Protein AF-D3KG25-F1 (afdb_monomer)

Foldseek 3Di:
DDDLLNVLLVLLVLLLVLLVVLLVLLVLLVVLLPDPDRDPVSVVSNVVSLVSLLVSLVVLVVSLVSLVVSLVVVVPPPDDPPDPSNVLSVLSNVVSVQVNVLSVQCNVPCSVRPDHSVNSDCVSSVVSSVVSVVVD

Secondary structure (DSSP, 8-state):
---HHHHHHHHHHHHHHHHHHHHHHHHHHHHHHS-SS--HHHHHHHHHHHHHHHHHHHHHHHHHHHHHHHHHHHHH-TTS--SSHHHHHHHHHHHHHHHHHHHHHHTS-TTTSPPPTTTT--HHHHHHHHHHHTT-

Sequence (136 aa):
MATVLRQMVDVLDRAIELVDSTCTYLEVFQKNLDTNAQTTRETDELEACADKILHNGKDFMDVYLQASALHRSLSSASTIPRGQEAGHVHFIFQTIASYLLLFNVSAKDIYAHTLTVDMMDSRPLWSVKSIALKCL

Organism: Giardia intestinalis (strain ATCC 50803 / WB clone C6) (NCBI:txid184922)

Nearest PDB structures (foldseek):
  4jeu-assembly1_B  TM=4.877E-01  e=3.260E-01  Rattus norvegicus
  3lg7-assembly1_B  TM=4.352E-01  e=4.198E-01  synthetic construct
  6egc-assembly1_A  TM=4.495E-01  e=2.118E+00  synthetic construct
  7nsu-assembly1_D  TM=4.029E-01  e=5.264E+00  Escherichia coli
  2b5u-assembly2_C  TM=2.276E-01  e=3.886E+00  Escherichia coli

Solvent-accessible surface area (backbone atoms only — not comparable to full-atom values): 7610 Å² total; per-residue (Å²): 132,84,52,70,55,56,57,48,47,58,45,47,53,55,51,42,54,44,32,54,52,36,30,59,34,35,56,55,31,51,57,47,68,72,43,94,77,74,46,75,68,48,49,53,53,33,52,55,25,51,52,50,44,50,48,40,40,54,56,44,50,54,42,45,53,52,40,51,52,56,54,50,58,59,72,72,53,88,81,66,92,81,66,57,65,64,47,49,40,49,51,51,42,53,53,50,50,55,55,48,52,55,38,59,63,23,65,81,41,51,87,86,37,60,76,47,48,80,78,43,58,46,64,64,58,54,51,52,49,56,56,48,60,77,74,111

Mean predicted aligned error: 5.69 Å

Structure (mmCIF, N/CA/C/O backbone):
data_AF-D3KG25-F1
#
_entry.id   AF-D3KG25-F1
#
loop_
_atom_site.group_PDB
_atom_site.id
_atom_site.type_symbol
_atom_site.label_atom_id
_atom_site.label_alt_id
_atom_site.label_comp_id
_atom_site.label_asym_id
_atom_site.label_entity_id
_atom_site.label_seq_id
_atom_site.pdbx_PDB_ins_code
_atom_site.Cartn_x
_atom_site.Cartn_y
_atom_site.Cartn_z
_atom_site.occupancy
_atom_site.B_iso_or_equiv
_atom_site.auth_seq_id
_atom_site.auth_comp_id
_atom_site.auth_asym_id
_atom_site.auth_atom_id
_atom_site.pdbx_PDB_model_num
ATOM 1 N N . MET A 1 1 ? 19.109 -11.422 -17.669 1.00 46.56 1 MET A N 1
ATOM 2 C CA . MET A 1 1 ? 19.047 -10.172 -16.879 1.00 46.56 1 MET A CA 1
ATOM 3 C C . MET A 1 1 ? 17.582 -9.820 -16.704 1.00 46.56 1 MET A C 1
ATOM 5 O O . MET A 1 1 ? 16.901 -9.718 -17.716 1.00 46.56 1 MET A O 1
ATOM 9 N N . ALA A 1 2 ? 17.077 -9.727 -15.471 1.00 59.53 2 ALA A N 1
ATOM 10 C CA . ALA A 1 2 ? 15.757 -9.137 -15.247 1.00 59.53 2 ALA A CA 1
ATOM 11 C C . ALA A 1 2 ? 15.856 -7.634 -15.545 1.00 59.53 2 ALA A C 1
ATOM 13 O O . ALA A 1 2 ? 16.817 -6.998 -15.113 1.00 59.53 2 ALA A O 1
ATOM 14 N N . THR A 1 3 ? 14.927 -7.093 -16.332 1.00 83.88 3 THR A N 1
ATOM 15 C CA . THR A 1 3 ? 14.835 -5.645 -16.565 1.00 83.88 3 THR A CA 1
ATOM 16 C C . THR A 1 3 ? 14.453 -4.945 -15.260 1.00 83.88 3 THR A C 1
ATOM 18 O O . THR A 1 3 ? 13.830 -5.561 -14.387 1.00 83.88 3 THR A O 1
ATOM 21 N N . VAL A 1 4 ? 14.807 -3.665 -15.109 1.00 90.00 4 VAL A N 1
ATOM 22 C CA . VAL A 1 4 ? 14.432 -2.898 -13.907 1.00 90.00 4 VAL A CA 1
ATOM 23 C C . VAL A 1 4 ? 12.911 -2.832 -13.790 1.00 90.00 4 VAL A C 1
ATOM 25 O O . VAL A 1 4 ? 12.375 -2.926 -12.689 1.00 90.00 4 VAL A O 1
ATOM 28 N N . LEU A 1 5 ? 12.200 -2.765 -14.921 1.00 91.25 5 LEU A N 1
ATOM 29 C CA . LEU A 1 5 ? 10.742 -2.849 -14.940 1.00 91.25 5 LEU A CA 1
ATOM 30 C C . LEU A 1 5 ? 10.201 -4.147 -14.332 1.00 91.25 5 LEU A C 1
ATOM 32 O O . LEU A 1 5 ? 9.244 -4.084 -13.568 1.00 91.25 5 LEU A O 1
ATOM 36 N N . ARG A 1 6 ? 10.810 -5.309 -14.607 1.00 93.12 6 ARG A N 1
ATOM 37 C CA . ARG A 1 6 ? 10.361 -6.576 -14.008 1.00 93.12 6 ARG A CA 1
ATOM 38 C C . ARG A 1 6 ? 10.542 -6.569 -12.490 1.00 93.12 6 ARG A C 1
ATOM 40 O O . ARG A 1 6 ? 9.606 -6.895 -11.778 1.00 93.12 6 ARG A O 1
ATOM 47 N N . GLN A 1 7 ? 11.691 -6.099 -12.005 1.00 94.75 7 GLN A N 1
ATOM 48 C CA . GLN A 1 7 ? 11.934 -5.954 -10.564 1.00 94.75 7 GLN A CA 1
ATOM 49 C C . GLN A 1 7 ? 10.963 -4.960 -9.915 1.00 94.75 7 GLN A C 1
ATOM 51 O O . GLN A 1 7 ? 10.510 -5.166 -8.795 1.00 94.75 7 GLN A O 1
ATOM 56 N N . MET A 1 8 ? 10.619 -3.883 -10.621 1.00 95.62 8 MET A N 1
ATOM 57 C CA . MET A 1 8 ? 9.658 -2.896 -10.136 1.00 95.62 8 MET A CA 1
ATOM 58 C C . MET A 1 8 ? 8.226 -3.460 -10.085 1.00 95.62 8 MET A C 1
ATOM 60 O O . MET A 1 8 ? 7.464 -3.088 -9.197 1.00 95.62 8 MET A O 1
ATOM 64 N N . VAL A 1 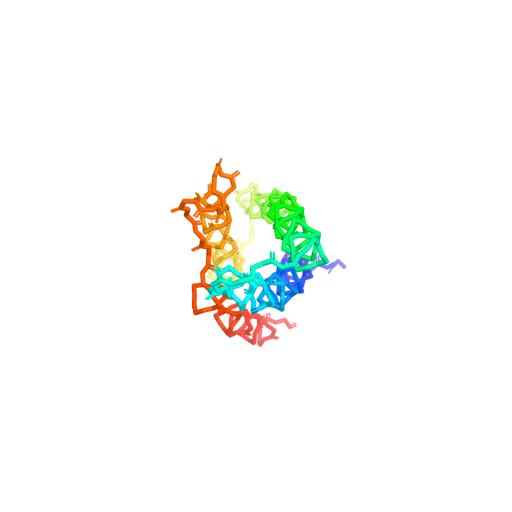9 ? 7.863 -4.380 -10.986 1.00 96.19 9 VAL A N 1
ATOM 65 C CA . VAL A 1 9 ? 6.597 -5.129 -10.904 1.00 96.19 9 VAL A CA 1
ATOM 66 C C . VAL A 1 9 ? 6.579 -6.045 -9.678 1.00 96.19 9 VAL A C 1
ATOM 68 O O . VAL A 1 9 ? 5.581 -6.055 -8.968 1.00 96.19 9 VAL A O 1
ATOM 71 N N . ASP A 1 10 ? 7.681 -6.726 -9.355 1.00 96.69 10 ASP A N 1
ATOM 72 C CA . ASP A 1 10 ? 7.755 -7.552 -8.137 1.00 96.69 10 ASP A CA 1
ATOM 73 C C . ASP A 1 10 ? 7.571 -6.700 -6.860 1.00 96.69 10 ASP A C 1
ATOM 75 O O . ASP A 1 10 ? 6.918 -7.109 -5.900 1.00 96.69 10 ASP A O 1
ATOM 79 N N . VAL A 1 11 ? 8.111 -5.475 -6.851 1.00 97.62 11 VAL A N 1
ATOM 80 C CA . VAL A 1 11 ? 7.899 -4.511 -5.755 1.00 97.62 11 VAL A CA 1
ATOM 81 C C . VAL A 1 11 ? 6.442 -4.037 -5.700 1.00 97.62 11 VAL A C 1
ATOM 83 O O . VAL A 1 11 ? 5.888 -3.884 -4.610 1.00 97.62 11 VAL A O 1
ATOM 86 N N . LEU A 1 12 ? 5.804 -3.834 -6.854 1.00 97.38 12 LEU A N 1
ATOM 87 C CA . LEU A 1 12 ? 4.391 -3.467 -6.943 1.00 97.38 12 LEU A CA 1
ATOM 88 C C . LEU A 1 12 ? 3.468 -4.573 -6.413 1.00 97.38 12 LEU A C 1
ATOM 90 O O . LEU A 1 12 ? 2.467 -4.261 -5.776 1.00 97.38 12 LEU A O 1
ATOM 94 N N . ASP A 1 13 ? 3.820 -5.842 -6.607 1.00 97.88 13 ASP A N 1
ATOM 95 C CA . ASP A 1 13 ? 3.048 -6.977 -6.083 1.00 97.88 13 ASP A CA 1
ATOM 96 C C . ASP A 1 13 ? 3.012 -6.972 -4.558 1.00 97.88 13 ASP A C 1
ATOM 98 O O . ASP A 1 13 ? 1.943 -7.066 -3.958 1.00 97.88 13 ASP A O 1
ATOM 102 N N . ARG A 1 14 ? 4.160 -6.717 -3.927 1.00 97.94 14 ARG A N 1
ATOM 103 C CA . ARG A 1 14 ? 4.231 -6.540 -2.471 1.00 97.94 14 ARG A CA 1
ATOM 104 C C . ARG A 1 14 ? 3.445 -5.319 -1.996 1.00 97.94 14 ARG A C 1
ATOM 106 O O . ARG A 1 14 ? 2.818 -5.367 -0.943 1.00 97.94 14 ARG A O 1
ATOM 113 N N . ALA A 1 15 ? 3.464 -4.223 -2.760 1.00 98.00 15 ALA A N 1
ATOM 114 C CA . ALA A 1 15 ? 2.668 -3.037 -2.442 1.00 98.00 15 ALA A CA 1
ATOM 115 C C . ALA A 1 15 ? 1.165 -3.361 -2.432 1.00 98.00 15 ALA A C 1
ATOM 117 O O . ALA A 1 15 ? 0.455 -2.953 -1.516 1.00 98.00 15 ALA A O 1
ATOM 118 N N . ILE A 1 16 ? 0.697 -4.116 -3.428 1.00 98.12 16 ILE A N 1
ATOM 119 C CA . ILE A 1 16 ? -0.693 -4.565 -3.542 1.00 98.12 16 ILE A CA 1
ATOM 120 C C . ILE A 1 16 ? -1.083 -5.434 -2.343 1.00 98.12 16 ILE A C 1
ATOM 122 O O . ILE A 1 16 ? -2.082 -5.142 -1.694 1.00 98.12 16 ILE A O 1
ATOM 126 N N . GLU A 1 17 ? -0.280 -6.444 -2.000 1.00 97.62 17 GLU A N 1
ATOM 127 C CA . GLU A 1 17 ? -0.557 -7.343 -0.868 1.00 97.62 17 GLU A CA 1
ATOM 128 C C . GLU A 1 17 ? -0.687 -6.589 0.465 1.00 97.62 17 GLU A C 1
ATOM 130 O O . GLU A 1 17 ? -1.585 -6.858 1.272 1.00 97.62 17 GLU A O 1
ATOM 135 N N . LEU A 1 18 ? 0.189 -5.608 0.699 1.00 97.12 18 LEU A N 1
ATOM 136 C CA .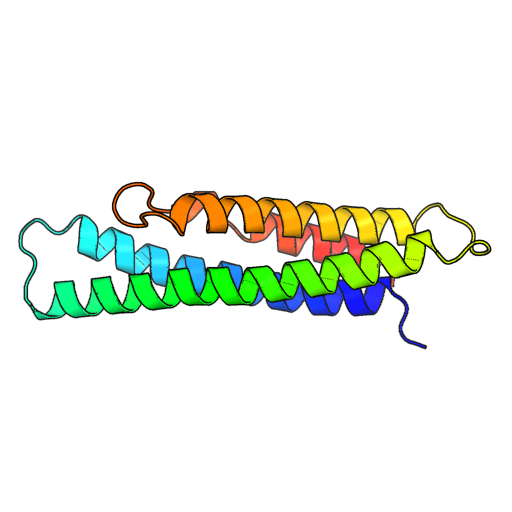 LEU A 1 18 ? 0.139 -4.774 1.899 1.00 97.12 18 LEU A CA 1
ATOM 137 C C . LEU A 1 18 ? -1.116 -3.896 1.931 1.00 97.12 18 LEU A C 1
ATOM 139 O O . LEU A 1 18 ? -1.751 -3.785 2.976 1.00 97.12 18 LEU A O 1
ATOM 143 N N . VAL A 1 19 ? -1.502 -3.305 0.801 1.00 96.62 19 VAL A N 1
ATOM 144 C CA . VAL A 1 19 ? -2.699 -2.455 0.713 1.00 96.62 19 VAL A CA 1
ATOM 145 C C . VAL A 1 19 ? -3.984 -3.275 0.866 1.00 96.62 19 VAL A C 1
ATOM 147 O O . VAL A 1 19 ? -4.858 -2.885 1.642 1.00 96.62 19 VAL A O 1
ATOM 150 N N . ASP A 1 20 ? -4.081 -4.435 0.214 1.00 96.12 20 ASP A N 1
ATOM 151 C CA . ASP A 1 20 ? -5.241 -5.334 0.308 1.00 96.12 20 ASP A CA 1
ATOM 152 C C . ASP A 1 20 ? -5.419 -5.877 1.737 1.00 96.12 20 ASP A C 1
ATOM 154 O O . ASP A 1 20 ? -6.525 -5.885 2.292 1.00 96.12 20 ASP A O 1
ATOM 158 N N . SER A 1 21 ? -4.322 -6.281 2.386 1.00 95.81 21 SER A N 1
ATOM 159 C CA . SER A 1 21 ? -4.374 -6.724 3.785 1.00 95.81 21 SER A CA 1
ATOM 160 C C . SER A 1 21 ? -4.693 -5.574 4.744 1.00 95.81 21 SER A C 1
ATOM 162 O O . SER A 1 21 ? -5.478 -5.763 5.672 1.00 95.81 21 SER A O 1
ATOM 164 N N . THR A 1 22 ? -4.180 -4.363 4.497 1.00 94.94 22 THR A N 1
ATOM 165 C CA . THR A 1 22 ? -4.570 -3.173 5.266 1.00 94.94 22 THR A CA 1
ATOM 166 C C . THR A 1 22 ? -6.063 -2.887 5.138 1.00 94.94 22 THR A C 1
ATOM 168 O O . THR A 1 22 ? -6.688 -2.624 6.160 1.00 94.94 22 THR A O 1
ATOM 171 N N . CYS A 1 23 ? -6.660 -2.994 3.945 1.00 93.56 23 CYS A N 1
ATOM 172 C CA . CYS A 1 23 ? -8.110 -2.839 3.775 1.00 93.56 23 CYS A CA 1
ATOM 173 C C . CYS A 1 23 ? -8.893 -3.824 4.647 1.00 93.56 23 CYS A C 1
ATOM 175 O O . CYS A 1 23 ? -9.806 -3.416 5.359 1.00 93.56 23 CYS A O 1
ATOM 177 N N . THR A 1 24 ? -8.467 -5.090 4.677 1.00 93.19 24 THR A N 1
ATOM 178 C CA . THR A 1 24 ? -9.094 -6.123 5.518 1.00 93.19 24 THR A CA 1
ATOM 179 C C . THR A 1 24 ? -9.064 -5.739 7.002 1.00 93.19 24 THR A C 1
ATOM 181 O O . THR A 1 24 ? -10.056 -5.892 7.713 1.00 93.19 24 THR A O 1
ATOM 184 N N . TYR A 1 25 ? -7.938 -5.214 7.494 1.00 92.81 25 TYR A N 1
ATOM 185 C CA . TYR A 1 25 ? -7.834 -4.775 8.889 1.00 92.81 25 TYR A CA 1
ATOM 186 C C . TYR A 1 25 ? -8.607 -3.483 9.163 1.00 92.81 25 TYR A C 1
ATOM 188 O O . TYR A 1 25 ? -9.149 -3.335 10.256 1.00 92.81 25 TYR A O 1
ATOM 196 N N . LEU A 1 26 ? -8.701 -2.573 8.191 1.00 91.69 26 LEU A N 1
ATOM 197 C CA . LEU A 1 26 ? -9.473 -1.337 8.318 1.00 91.69 26 LEU A CA 1
ATOM 198 C C . LEU A 1 26 ? -10.976 -1.596 8.412 1.00 91.69 26 LEU A C 1
ATOM 200 O O . LEU A 1 26 ? -11.634 -0.950 9.221 1.00 91.69 26 LEU A O 1
ATOM 204 N N . GLU A 1 27 ? -11.510 -2.561 7.662 1.00 90.69 27 GLU A N 1
ATOM 205 C CA . GLU A 1 27 ? -12.919 -2.964 7.769 1.00 90.69 27 GLU A CA 1
ATOM 206 C C . GLU A 1 27 ? -13.270 -3.421 9.192 1.00 90.69 27 GLU A C 1
ATOM 208 O O . GLU A 1 27 ? -14.280 -3.004 9.764 1.00 90.69 27 GLU A O 1
ATOM 213 N N . VAL A 1 28 ? -12.410 -4.250 9.792 1.00 90.06 28 VAL A N 1
ATOM 214 C CA . VAL A 1 28 ? -12.594 -4.737 11.167 1.00 90.06 28 VAL A CA 1
ATOM 215 C C . VAL A 1 28 ? -12.392 -3.609 12.180 1.00 90.06 28 VAL A C 1
ATOM 217 O O . VAL A 1 28 ? -13.192 -3.465 13.105 1.00 90.06 28 VAL A O 1
ATOM 220 N N . PHE A 1 29 ? -11.359 -2.785 11.989 1.00 89.56 29 PHE A N 1
ATOM 221 C CA . PHE A 1 29 ? -11.048 -1.654 12.860 1.00 89.56 29 PHE A CA 1
ATOM 222 C C . PHE A 1 29 ? -12.212 -0.661 12.930 1.00 89.56 29 PHE A C 1
ATOM 224 O O . PHE A 1 29 ? -12.659 -0.325 14.023 1.00 89.56 29 PHE A O 1
ATOM 231 N N . GLN A 1 30 ? -12.755 -0.248 11.781 1.00 87.62 30 GLN A N 1
ATOM 232 C CA . GLN A 1 30 ? -13.881 0.688 11.708 1.00 87.62 30 GLN A CA 1
ATOM 233 C C . GLN A 1 30 ? -15.141 0.120 12.361 1.00 87.62 30 GLN A C 1
ATOM 235 O O . GLN A 1 30 ? -15.769 0.790 13.178 1.00 87.62 30 GLN A O 1
ATOM 240 N N . LYS A 1 31 ? -15.465 -1.147 12.082 1.00 87.44 31 LYS A N 1
ATOM 241 C CA . LYS A 1 31 ? -16.614 -1.824 12.695 1.00 87.44 31 LYS A CA 1
ATOM 242 C C . LYS A 1 31 ? -16.551 -1.799 14.229 1.00 87.44 31 LYS A C 1
ATOM 244 O O . LYS A 1 31 ? -17.559 -1.536 14.885 1.00 87.44 31 LYS A O 1
ATOM 249 N N . ASN A 1 32 ? -15.383 -2.085 14.802 1.00 84.50 32 ASN A N 1
ATOM 250 C CA . ASN A 1 32 ? -15.209 -2.125 16.255 1.00 84.50 32 ASN A CA 1
ATOM 251 C C . ASN A 1 32 ? -15.112 -0.714 16.868 1.00 84.50 32 ASN A C 1
ATOM 253 O O . ASN A 1 32 ? -15.498 -0.520 18.023 1.00 84.50 32 ASN A O 1
ATOM 257 N N . LEU A 1 33 ? -14.643 0.278 16.102 1.00 83.75 33 LEU A N 1
ATOM 258 C CA . LEU A 1 33 ? -14.585 1.677 16.531 1.00 83.75 33 LEU A CA 1
ATOM 259 C C . LEU A 1 33 ? -15.991 2.275 16.694 1.00 83.75 33 LEU A C 1
ATOM 261 O O . LEU A 1 33 ? -16.251 2.960 17.679 1.00 83.75 33 LEU A O 1
ATOM 265 N N . ASP A 1 34 ? -16.909 1.955 15.779 1.00 80.56 34 ASP A N 1
ATOM 266 C CA . ASP A 1 34 ? -18.286 2.476 15.767 1.00 80.56 34 ASP A CA 1
ATOM 267 C C . ASP A 1 34 ? -19.220 1.801 16.795 1.00 80.56 34 ASP A C 1
ATOM 269 O O . ASP A 1 34 ? -20.376 2.201 16.976 1.00 80.56 34 ASP A O 1
ATOM 273 N N . THR A 1 35 ? -18.755 0.755 17.482 1.00 80.12 35 THR A N 1
ATOM 274 C CA . THR A 1 35 ? -19.586 -0.014 18.414 1.00 80.12 35 THR A CA 1
ATOM 275 C C . THR A 1 35 ? -19.672 0.689 19.777 1.00 80.12 35 THR A C 1
ATOM 277 O O . THR A 1 35 ? -18.744 0.655 20.575 1.00 80.12 35 THR A O 1
ATOM 280 N N . ASN A 1 36 ? -20.830 1.289 20.087 1.00 58.34 36 ASN A N 1
ATOM 281 C CA . ASN A 1 36 ? -21.087 2.080 21.310 1.00 58.34 36 ASN A CA 1
ATOM 282 C C . ASN A 1 36 ? -20.989 1.317 22.655 1.00 58.34 36 ASN A C 1
ATOM 284 O O . ASN A 1 36 ? -21.106 1.932 23.714 1.00 58.34 36 ASN A O 1
ATOM 288 N N . ALA A 1 37 ? -20.815 -0.005 22.640 1.00 60.06 37 ALA A N 1
ATOM 289 C CA . ALA A 1 37 ? -20.687 -0.841 23.833 1.00 60.06 37 ALA A CA 1
ATOM 290 C C . ALA A 1 37 ? -19.485 -1.783 23.687 1.00 60.06 37 ALA A C 1
ATOM 292 O O . ALA A 1 37 ? -19.662 -2.987 23.540 1.00 60.06 37 ALA A O 1
ATOM 293 N N . GLN A 1 38 ? -18.274 -1.221 23.700 1.00 66.62 38 GLN A N 1
ATOM 294 C CA . GLN A 1 38 ? -17.036 -1.993 23.585 1.00 66.62 38 GLN A CA 1
ATOM 295 C C . GLN A 1 38 ? -16.874 -2.947 24.772 1.00 66.62 38 GLN A C 1
ATOM 297 O O . GLN A 1 38 ? -16.704 -2.541 25.925 1.00 66.62 38 GLN A O 1
ATOM 302 N N . THR A 1 39 ? -16.938 -4.239 24.480 1.00 75.31 39 THR A N 1
ATOM 303 C CA . THR A 1 39 ? -16.503 -5.298 25.391 1.00 75.31 39 THR A CA 1
ATOM 304 C C . THR A 1 39 ? -14.976 -5.403 25.382 1.00 75.31 39 THR A C 1
ATOM 306 O O . THR A 1 39 ? -14.339 -5.057 24.391 1.00 75.31 39 THR A O 1
ATOM 309 N N . THR A 1 40 ? -14.365 -5.943 26.445 1.00 77.44 40 THR A N 1
ATOM 310 C CA . THR A 1 40 ? -12.898 -6.137 26.528 1.00 77.44 40 THR A CA 1
ATOM 311 C C . THR A 1 40 ? -12.326 -6.839 25.290 1.00 77.44 40 THR A C 1
ATOM 313 O O . THR A 1 40 ? -11.284 -6.452 24.783 1.00 77.44 40 THR A O 1
ATOM 316 N N . ARG A 1 41 ? -13.061 -7.815 24.745 1.00 78.12 41 ARG A N 1
ATOM 317 C CA . ARG A 1 41 ? -12.664 -8.546 23.539 1.00 78.12 41 ARG A CA 1
ATOM 318 C C . ARG A 1 41 ? -12.654 -7.677 22.277 1.00 78.12 41 ARG A C 1
ATOM 320 O O . ARG A 1 41 ? -11.769 -7.836 21.447 1.00 78.12 41 ARG A O 1
ATOM 327 N N . GLU A 1 42 ? -13.635 -6.795 22.103 1.00 77.81 42 GLU A N 1
ATOM 328 C CA . GLU A 1 42 ? -13.691 -5.899 20.938 1.00 77.81 42 GLU A CA 1
ATOM 329 C C . GLU A 1 42 ? -12.593 -4.836 21.007 1.00 77.81 42 GLU A C 1
ATOM 331 O O . GLU A 1 42 ? -12.045 -4.466 19.970 1.00 77.81 42 GLU A O 1
ATOM 336 N N . THR A 1 43 ? -12.225 -4.397 22.215 1.00 81.00 43 THR A N 1
ATOM 337 C CA . THR A 1 43 ? -11.061 -3.530 22.438 1.00 81.00 43 THR A CA 1
ATOM 338 C C . THR A 1 43 ? -9.760 -4.237 22.054 1.00 81.00 43 THR A C 1
ATOM 340 O O . THR A 1 43 ? -8.989 -3.681 21.276 1.00 81.00 43 THR A O 1
ATOM 343 N N . ASP A 1 44 ? -9.556 -5.483 22.494 1.00 86.12 44 ASP A N 1
ATOM 344 C CA . ASP A 1 44 ? -8.371 -6.276 22.131 1.00 86.12 44 ASP A CA 1
ATOM 345 C C . ASP A 1 44 ? -8.278 -6.504 20.606 1.00 86.12 44 ASP A C 1
ATOM 347 O O . ASP A 1 44 ? -7.206 -6.407 20.005 1.00 86.12 44 ASP A O 1
ATOM 351 N N . GLU A 1 45 ? -9.409 -6.795 19.949 1.00 86.88 45 GLU A N 1
ATOM 352 C CA . GLU A 1 45 ? -9.474 -6.963 18.491 1.00 86.88 45 GLU A CA 1
ATOM 353 C C . GLU A 1 45 ? -9.174 -5.649 17.748 1.00 86.88 45 GLU A C 1
ATOM 355 O O . GLU A 1 45 ? -8.527 -5.668 16.697 1.00 86.88 45 GLU A O 1
ATOM 360 N N . LEU A 1 46 ? -9.607 -4.509 18.293 1.00 88.31 46 LEU A N 1
ATOM 361 C CA . LEU A 1 46 ? -9.354 -3.184 17.732 1.00 88.31 46 LEU A CA 1
ATOM 362 C C . LEU A 1 46 ? -7.873 -2.794 17.846 1.00 88.31 46 LEU A C 1
ATOM 364 O O . LEU A 1 46 ? -7.284 -2.368 16.850 1.00 88.31 46 LEU A O 1
ATOM 368 N N . GLU A 1 47 ? -7.251 -3.012 19.006 1.00 89.06 47 GLU A N 1
ATOM 369 C CA . GLU A 1 47 ? -5.811 -2.798 19.212 1.00 89.06 47 GLU A CA 1
ATOM 370 C C . GLU A 1 47 ? -4.976 -3.697 18.292 1.00 89.06 47 GLU A C 1
ATOM 372 O O . GLU A 1 47 ? -4.081 -3.219 17.591 1.00 89.06 47 GLU A O 1
ATOM 377 N N . ALA A 1 48 ? -5.328 -4.982 18.189 1.00 92.19 48 ALA A N 1
ATOM 378 C CA . ALA A 1 48 ? -4.643 -5.909 17.293 1.00 92.19 48 ALA A CA 1
ATOM 379 C C . ALA A 1 48 ? -4.761 -5.501 15.813 1.00 92.19 48 ALA A C 1
ATOM 381 O O . ALA A 1 48 ? -3.823 -5.705 15.037 1.00 92.19 48 ALA A O 1
ATOM 382 N N . CYS A 1 49 ? -5.898 -4.935 15.394 1.00 92.06 49 CYS A N 1
ATOM 383 C CA . CYS A 1 49 ? -6.051 -4.402 14.039 1.00 92.06 49 CYS A CA 1
ATOM 384 C C . CYS A 1 49 ? -5.205 -3.143 13.833 1.00 92.06 49 CYS A C 1
ATOM 386 O O . CYS A 1 49 ? -4.522 -3.044 12.812 1.00 92.06 49 CYS A O 1
ATOM 388 N N . ALA A 1 50 ? -5.195 -2.220 14.800 1.00 91.44 50 ALA A N 1
ATOM 389 C CA . ALA A 1 50 ? -4.360 -1.022 14.755 1.00 91.44 50 ALA A CA 1
ATOM 390 C C . ALA A 1 50 ? -2.878 -1.377 14.583 1.00 91.44 50 ALA A C 1
ATOM 392 O O . ALA A 1 50 ? -2.215 -0.854 13.684 1.00 91.44 50 ALA A O 1
ATOM 393 N N . ASP A 1 51 ? -2.379 -2.326 15.377 1.00 93.12 51 ASP A N 1
ATOM 394 C CA . ASP A 1 51 ? -0.994 -2.791 15.310 1.00 93.12 51 ASP A CA 1
ATOM 395 C C . ASP A 1 51 ? -0.641 -3.354 13.934 1.00 93.12 51 ASP A C 1
ATOM 397 O O . ASP A 1 51 ? 0.414 -3.032 13.383 1.00 93.12 51 ASP A O 1
ATOM 401 N N . LYS A 1 52 ? -1.533 -4.151 13.337 1.00 94.69 52 LYS A N 1
ATOM 402 C CA . LYS A 1 52 ? -1.328 -4.706 11.992 1.00 94.69 52 LYS A CA 1
ATOM 403 C C . LYS A 1 52 ? -1.338 -3.630 10.911 1.00 94.69 52 LYS A C 1
ATOM 405 O O . LYS A 1 52 ? -0.503 -3.676 10.013 1.00 94.69 52 LYS A O 1
ATOM 410 N N . ILE A 1 53 ? -2.226 -2.639 11.001 1.00 93.06 53 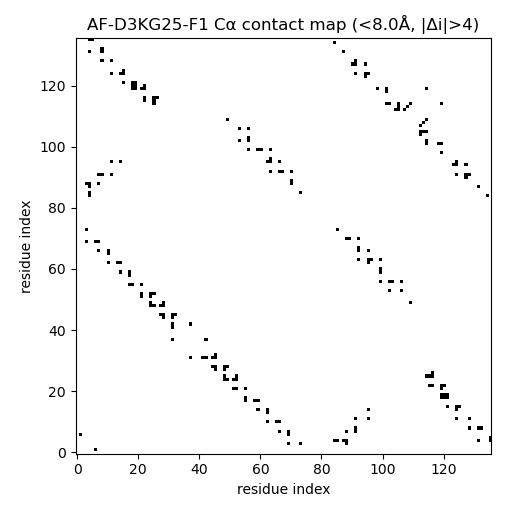ILE A N 1
ATOM 411 C CA . ILE A 1 53 ? -2.261 -1.516 10.050 1.00 93.06 53 ILE A CA 1
ATOM 412 C C . ILE A 1 53 ? -0.962 -0.706 10.136 1.00 93.06 53 ILE A C 1
ATOM 414 O O . ILE A 1 53 ? -0.356 -0.393 9.108 1.00 93.06 53 ILE A O 1
ATOM 418 N N . LEU A 1 54 ? -0.497 -0.406 11.351 1.00 92.44 54 LEU A N 1
ATOM 419 C CA . LEU A 1 54 ? 0.760 0.310 11.576 1.00 92.44 54 LEU A CA 1
ATOM 420 C C . LEU A 1 54 ? 1.976 -0.509 11.130 1.00 92.44 54 LEU A C 1
ATOM 422 O O . LEU A 1 54 ? 2.931 0.055 10.594 1.00 92.44 54 LEU A O 1
ATOM 426 N N . HIS A 1 55 ? 1.952 -1.826 11.333 1.00 94.56 55 HIS A N 1
ATOM 427 C CA . HIS A 1 55 ? 2.993 -2.729 10.850 1.00 94.56 55 HIS A CA 1
ATOM 428 C C . HIS A 1 55 ? 3.054 -2.740 9.322 1.00 94.56 55 HIS A C 1
ATOM 430 O O . HIS A 1 55 ? 4.118 -2.485 8.765 1.00 94.56 55 HIS A O 1
ATOM 436 N N . ASN A 1 56 ? 1.908 -2.882 8.650 1.00 95.31 56 ASN A N 1
ATOM 437 C CA . ASN A 1 56 ? 1.829 -2.782 7.195 1.00 95.31 56 ASN A CA 1
ATOM 438 C C . ASN A 1 56 ? 2.373 -1.440 6.686 1.00 95.31 56 ASN A C 1
ATOM 440 O O . ASN A 1 56 ? 3.078 -1.417 5.685 1.00 95.31 56 ASN A O 1
ATOM 444 N N . GLY A 1 57 ? 2.113 -0.328 7.383 1.00 93.94 57 GLY A N 1
ATOM 445 C CA . GLY A 1 57 ? 2.684 0.975 7.027 1.00 93.94 57 GLY A CA 1
ATOM 446 C C . GLY A 1 57 ? 4.215 1.025 7.114 1.00 93.94 57 GLY A C 1
ATOM 447 O O . GLY A 1 57 ? 4.859 1.661 6.276 1.00 93.94 57 GLY A O 1
ATOM 448 N N . LYS A 1 58 ? 4.818 0.321 8.082 1.00 94.12 58 LYS A N 1
ATOM 449 C CA . LYS A 1 58 ? 6.281 0.166 8.179 1.00 94.12 58 LYS A CA 1
ATOM 450 C C . LYS A 1 58 ? 6.817 -0.698 7.039 1.00 94.12 58 LYS A C 1
ATOM 452 O O . LYS A 1 58 ? 7.747 -0.275 6.360 1.00 94.12 58 LYS A O 1
ATOM 457 N N . ASP A 1 59 ? 6.190 -1.835 6.764 1.00 96.44 59 ASP A N 1
ATOM 458 C CA . ASP A 1 59 ? 6.585 -2.712 5.654 1.00 96.44 59 ASP A CA 1
ATOM 459 C C . ASP A 1 59 ? 6.426 -2.011 4.295 1.00 96.44 59 ASP A C 1
ATOM 461 O O . ASP A 1 59 ? 7.214 -2.209 3.365 1.00 96.44 59 ASP A O 1
ATOM 465 N N . PHE A 1 60 ? 5.442 -1.118 4.179 1.00 96.81 60 PHE A N 1
ATOM 466 C CA . PHE A 1 60 ? 5.233 -0.308 2.985 1.00 96.81 60 PHE A CA 1
ATOM 467 C C . PHE A 1 60 ? 6.340 0.741 2.790 1.00 96.81 60 PHE A C 1
ATOM 469 O O . PHE A 1 60 ? 6.708 1.055 1.654 1.00 96.81 60 PHE A O 1
ATOM 476 N N . MET A 1 61 ? 6.936 1.255 3.873 1.00 96.56 61 MET A N 1
ATOM 477 C CA . MET A 1 61 ? 8.144 2.084 3.783 1.00 96.56 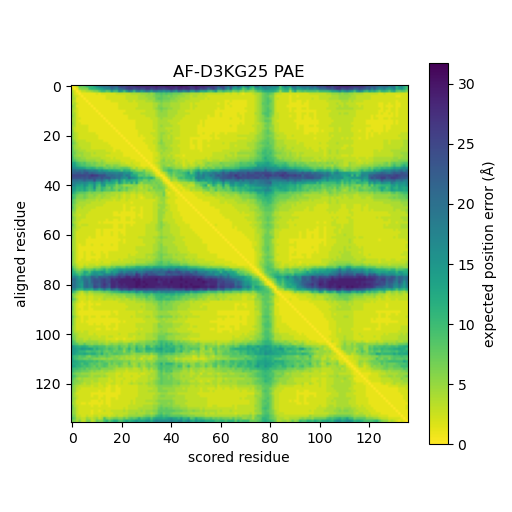61 MET A CA 1
ATOM 478 C C . MET A 1 61 ? 9.295 1.303 3.139 1.00 96.56 61 MET A C 1
ATOM 480 O O . MET A 1 61 ? 9.987 1.842 2.273 1.00 96.56 61 MET A O 1
ATOM 484 N N . ASP A 1 62 ? 9.471 0.026 3.484 1.00 96.88 62 ASP A N 1
ATOM 485 C CA . ASP A 1 62 ? 10.505 -0.814 2.871 1.00 96.88 62 ASP A CA 1
ATOM 486 C C . ASP A 1 62 ? 10.246 -1.043 1.377 1.00 96.88 62 ASP A C 1
ATOM 488 O O . ASP A 1 62 ? 11.176 -0.973 0.568 1.00 96.88 62 ASP A O 1
ATOM 492 N N . VAL A 1 63 ? 8.985 -1.246 0.981 1.00 98.00 63 VAL A N 1
ATOM 493 C CA . VAL A 1 63 ? 8.570 -1.294 -0.434 1.00 98.00 63 VAL A CA 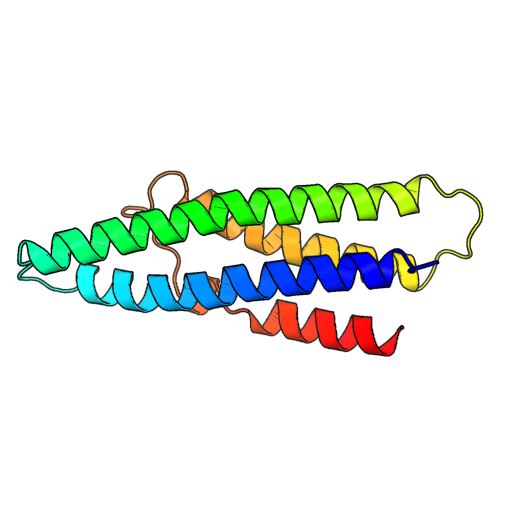1
ATOM 494 C C . VAL A 1 63 ? 8.956 -0.001 -1.158 1.00 98.00 63 VAL A C 1
ATOM 496 O O . VAL A 1 63 ? 9.569 -0.048 -2.228 1.00 98.00 63 VAL A O 1
ATOM 499 N N . TYR A 1 64 ? 8.676 1.162 -0.566 1.00 97.94 64 TYR A N 1
ATOM 500 C CA . TYR A 1 64 ? 9.063 2.453 -1.138 1.00 97.94 64 TYR A CA 1
ATOM 501 C C . TYR A 1 64 ? 10.585 2.617 -1.258 1.00 97.94 64 TYR A C 1
ATOM 503 O O . TYR A 1 64 ? 11.073 3.083 -2.292 1.00 97.94 64 TYR A O 1
ATOM 511 N N . LEU A 1 65 ? 11.356 2.217 -0.244 1.00 97.69 65 LEU A N 1
ATOM 512 C CA . LEU A 1 65 ? 12.821 2.284 -0.282 1.00 97.69 65 LEU A CA 1
ATOM 513 C C . LEU A 1 65 ? 13.397 1.404 -1.400 1.00 97.69 65 LEU A C 1
ATOM 515 O O . LEU A 1 65 ? 14.302 1.842 -2.121 1.00 97.69 65 LEU A O 1
ATOM 519 N N . GLN A 1 66 ? 12.843 0.205 -1.595 1.00 97.12 66 GLN A N 1
ATOM 520 C CA . GLN A 1 66 ? 13.212 -0.685 -2.700 1.00 97.12 66 GLN A CA 1
ATOM 521 C C . GLN A 1 66 ? 12.862 -0.068 -4.060 1.00 97.12 66 GLN A C 1
ATOM 523 O O . GLN A 1 66 ? 13.728 0.019 -4.935 1.00 97.12 66 GLN A O 1
ATOM 528 N N . ALA A 1 67 ? 11.641 0.448 -4.220 1.00 96.69 67 ALA A N 1
ATOM 529 C CA . ALA A 1 67 ? 11.220 1.146 -5.435 1.00 96.69 67 ALA A CA 1
ATOM 530 C C . ALA A 1 67 ? 12.126 2.357 -5.737 1.00 96.69 67 ALA A C 1
ATOM 532 O O . ALA A 1 67 ? 12.556 2.557 -6.873 1.00 96.69 67 ALA A O 1
ATOM 533 N N . SER A 1 68 ? 12.491 3.138 -4.717 1.00 96.44 68 SER A N 1
ATOM 534 C CA . SER A 1 68 ? 13.397 4.287 -4.837 1.00 96.44 68 SER A CA 1
ATOM 535 C C . SER A 1 68 ? 14.800 3.884 -5.303 1.00 96.44 68 SER A C 1
ATOM 537 O O . SER A 1 68 ? 15.423 4.588 -6.102 1.00 96.44 68 SER A O 1
ATOM 539 N N . ALA A 1 69 ? 15.329 2.757 -4.819 1.00 95.00 69 ALA A N 1
ATOM 540 C CA . ALA A 1 69 ? 16.624 2.241 -5.262 1.00 95.00 69 ALA A CA 1
ATOM 541 C C . ALA A 1 69 ? 16.591 1.827 -6.743 1.00 95.00 69 ALA A C 1
ATOM 543 O O . ALA A 1 69 ? 17.466 2.232 -7.515 1.00 95.00 69 ALA A O 1
ATOM 544 N N . LEU A 1 70 ? 15.550 1.095 -7.154 1.00 93.50 70 LEU A N 1
ATOM 545 C CA . LEU A 1 70 ? 15.346 0.687 -8.546 1.00 93.50 70 LEU A CA 1
ATOM 546 C C . LEU A 1 70 ? 15.171 1.899 -9.467 1.00 93.50 70 LEU A C 1
ATOM 548 O O . LEU A 1 70 ? 15.857 2.003 -10.483 1.00 93.50 70 LEU A O 1
ATOM 552 N N . HIS A 1 71 ? 14.335 2.866 -9.084 1.00 92.81 71 HIS A N 1
ATOM 553 C CA . HIS A 1 71 ? 14.134 4.105 -9.843 1.00 92.81 71 HIS A CA 1
ATOM 554 C C . HIS A 1 71 ? 15.449 4.873 -10.046 1.00 92.81 71 HIS A C 1
ATOM 556 O O . HIS A 1 71 ? 15.772 5.274 -11.167 1.00 92.81 71 HIS A O 1
ATOM 562 N N . ARG A 1 72 ? 16.274 4.993 -8.996 1.00 90.06 72 ARG A N 1
ATOM 563 C CA . ARG A 1 72 ? 17.593 5.641 -9.083 1.00 90.06 72 ARG A CA 1
ATOM 564 C C . ARG A 1 72 ? 18.567 4.905 -10.001 1.00 90.06 72 ARG A C 1
ATOM 566 O O . ARG A 1 72 ? 19.300 5.578 -10.724 1.00 90.06 72 ARG A O 1
ATOM 573 N N . SER A 1 73 ? 18.555 3.572 -10.037 1.00 88.38 73 SER A N 1
ATOM 574 C CA . SER A 1 73 ? 19.444 2.803 -10.928 1.00 88.38 73 SER A CA 1
ATOM 575 C C . SER A 1 73 ? 19.223 3.080 -12.422 1.00 88.38 73 SER A C 1
ATOM 577 O O . SER A 1 73 ? 20.166 2.992 -13.205 1.00 88.38 73 SER A O 1
ATOM 579 N N . LEU A 1 74 ? 18.017 3.499 -12.825 1.00 81.56 74 LEU A N 1
ATOM 580 C CA . LEU A 1 74 ? 17.742 3.924 -14.205 1.00 81.56 74 LEU A CA 1
ATOM 581 C C . LEU A 1 74 ? 18.249 5.336 -14.502 1.00 81.56 74 LEU A C 1
ATOM 583 O O . LEU A 1 74 ? 18.602 5.647 -15.639 1.00 81.56 74 LEU A O 1
ATOM 587 N N . SER A 1 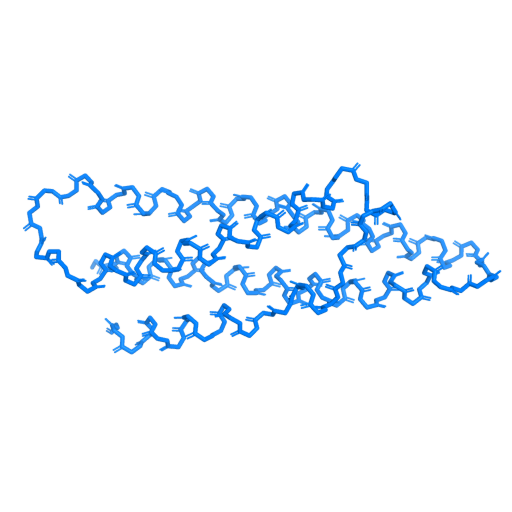75 ? 18.287 6.207 -13.493 1.00 68.88 75 SER A N 1
ATOM 588 C CA . SER A 1 75 ? 18.756 7.586 -13.655 1.00 68.88 75 SER A CA 1
ATOM 589 C C . SER A 1 75 ? 20.270 7.673 -13.885 1.00 68.88 75 SER A C 1
ATOM 591 O O . SER A 1 75 ? 20.717 8.551 -14.627 1.00 68.88 75 SER A O 1
ATOM 593 N N . SER A 1 76 ? 21.038 6.742 -13.307 1.00 65.75 76 SER A N 1
ATOM 594 C CA . SER A 1 76 ? 22.501 6.669 -13.411 1.00 65.75 76 SER A CA 1
ATOM 595 C C . SER A 1 76 ? 23.002 5.921 -14.652 1.00 65.75 76 SER A C 1
ATOM 597 O O . SER A 1 76 ? 24.163 6.083 -15.026 1.00 65.75 76 SER A O 1
ATOM 599 N N . ALA A 1 77 ? 22.149 5.143 -15.324 1.00 63.44 77 ALA A N 1
ATOM 600 C CA . ALA A 1 77 ? 22.478 4.479 -16.582 1.00 63.44 77 ALA A CA 1
ATOM 601 C C . ALA A 1 77 ? 22.412 5.487 -17.749 1.00 63.44 77 ALA A C 1
ATOM 603 O O . ALA A 1 77 ? 21.342 5.840 -18.247 1.00 63.44 77 ALA A O 1
ATOM 604 N N . SER A 1 78 ? 23.568 5.995 -18.176 1.00 52.00 78 SER A N 1
ATOM 605 C CA . SER A 1 78 ? 23.711 7.088 -19.150 1.00 52.00 78 SER A CA 1
ATOM 606 C 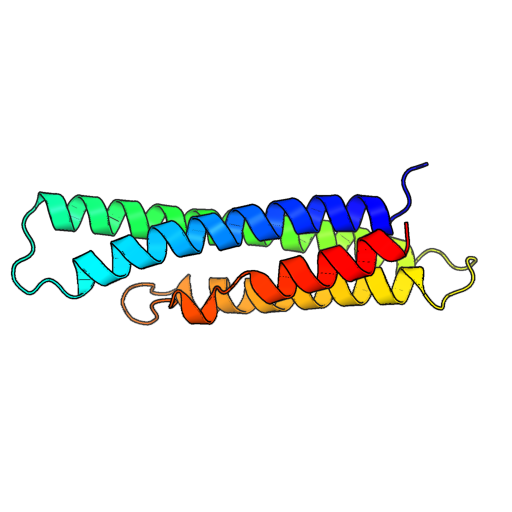C . SER A 1 78 ? 23.562 6.692 -20.632 1.00 52.00 78 SER A C 1
ATOM 608 O O . SER A 1 78 ? 23.849 7.516 -21.497 1.00 52.00 78 SER A O 1
ATOM 610 N N . THR A 1 79 ? 23.111 5.476 -20.967 1.00 51.88 79 THR A N 1
ATOM 611 C CA . THR A 1 79 ? 23.276 4.934 -22.338 1.00 51.88 79 THR A CA 1
ATOM 612 C C . THR A 1 79 ? 22.117 4.122 -22.936 1.00 51.88 79 THR A C 1
ATOM 614 O O . THR A 1 79 ? 22.279 3.588 -24.030 1.00 51.88 79 THR A O 1
ATOM 617 N N . ILE A 1 80 ? 20.933 4.042 -22.319 1.00 52.69 80 ILE A N 1
ATOM 618 C CA . ILE A 1 80 ? 19.796 3.285 -22.895 1.00 52.69 80 ILE A CA 1
ATOM 619 C C . ILE A 1 80 ? 18.733 4.262 -23.427 1.00 52.69 80 ILE A C 1
ATOM 621 O O . ILE A 1 80 ? 18.484 5.265 -22.752 1.00 52.69 80 ILE A O 1
ATOM 625 N N . PRO A 1 81 ? 18.102 4.022 -24.603 1.00 49.69 81 PRO A N 1
ATOM 626 C CA . PRO A 1 81 ? 17.076 4.905 -25.155 1.00 49.69 81 PRO A CA 1
ATOM 627 C C . PRO A 1 81 ? 15.952 5.124 -24.137 1.00 49.69 81 PRO A C 1
ATOM 629 O O . PRO A 1 81 ? 15.113 4.257 -23.890 1.00 49.69 81 PRO A O 1
ATOM 632 N N . ARG A 1 82 ? 15.970 6.298 -23.501 1.00 62.22 82 ARG A N 1
ATOM 633 C CA . ARG A 1 82 ? 14.955 6.747 -22.552 1.00 62.22 82 ARG A CA 1
ATOM 634 C C . ARG A 1 82 ? 13.689 7.059 -23.332 1.00 62.22 82 ARG A C 1
ATOM 636 O O . ARG A 1 82 ? 13.663 7.998 -24.117 1.00 62.22 82 ARG A O 1
ATOM 643 N N . GLY A 1 83 ? 12.631 6.307 -23.079 1.00 65.81 83 GLY A N 1
ATOM 644 C CA . GLY A 1 83 ? 11.301 6.713 -23.515 1.00 65.81 83 GLY A CA 1
ATOM 645 C C . GLY A 1 83 ? 10.222 5.994 -22.735 1.00 65.81 83 GLY A C 1
ATOM 646 O O . GLY A 1 83 ? 9.421 6.633 -22.065 1.00 65.81 83 GLY A O 1
ATOM 647 N N . GLN A 1 84 ? 10.255 4.661 -22.761 1.00 72.94 84 GLN A N 1
ATOM 648 C CA . GLN A 1 84 ? 9.116 3.865 -22.312 1.00 72.94 84 GLN A CA 1
ATOM 649 C C . GLN A 1 84 ? 9.362 3.135 -20.985 1.00 72.94 84 GLN A C 1
ATOM 651 O O . GLN A 1 84 ? 8.621 3.367 -20.034 1.00 72.94 84 GLN A O 1
ATOM 656 N N . GLU A 1 85 ? 10.437 2.344 -20.850 1.00 81.50 85 GLU A N 1
ATOM 657 C CA . GLU A 1 85 ? 10.717 1.607 -19.600 1.00 81.50 85 GLU A CA 1
ATOM 658 C C . GLU A 1 85 ? 10.874 2.551 -18.398 1.00 81.50 85 GLU A C 1
ATOM 660 O O . GLU A 1 85 ? 10.225 2.372 -17.369 1.00 81.50 85 GLU A O 1
ATOM 665 N N . ALA A 1 86 ? 11.663 3.618 -18.554 1.00 83.44 86 ALA A N 1
ATOM 666 C CA . ALA A 1 86 ? 11.838 4.632 -17.515 1.00 83.44 86 ALA A CA 1
ATOM 667 C C . ALA A 1 86 ? 10.519 5.334 -17.145 1.00 83.44 86 ALA A C 1
ATOM 669 O O . ALA A 1 86 ? 10.317 5.668 -15.979 1.00 83.44 86 ALA A O 1
ATOM 670 N N . GLY A 1 87 ? 9.615 5.520 -18.115 1.00 86.38 87 GLY A N 1
ATOM 671 C CA . GLY A 1 87 ? 8.281 6.072 -17.883 1.00 86.38 87 GLY A CA 1
ATOM 672 C C . GLY A 1 87 ? 7.416 5.139 -17.037 1.00 86.38 87 GLY A C 1
ATOM 673 O O . GLY A 1 87 ? 6.839 5.577 -16.045 1.00 86.38 87 GLY A O 1
ATOM 674 N N . HIS A 1 88 ? 7.391 3.843 -17.359 1.00 89.62 88 HIS A N 1
ATOM 675 C CA . HIS A 1 88 ? 6.649 2.847 -16.580 1.00 89.62 88 HIS A CA 1
ATOM 676 C C . HIS A 1 88 ? 7.212 2.679 -15.168 1.00 89.62 88 HIS A C 1
ATOM 678 O O . HIS A 1 88 ? 6.450 2.672 -14.206 1.00 89.62 88 HIS A O 1
ATOM 684 N N . VAL A 1 89 ? 8.537 2.621 -15.017 1.00 91.94 89 VAL A N 1
ATOM 685 C CA . VAL A 1 89 ? 9.174 2.523 -13.696 1.00 91.94 89 VAL A CA 1
ATOM 686 C C . VAL A 1 89 ? 8.915 3.776 -12.860 1.00 91.94 89 VAL A C 1
ATOM 688 O O . VAL A 1 89 ? 8.630 3.669 -11.669 1.00 91.94 89 VAL A O 1
ATOM 691 N N . HIS A 1 90 ? 8.955 4.964 -13.469 1.00 92.19 90 HIS A N 1
ATOM 692 C CA . HIS A 1 90 ? 8.589 6.199 -12.779 1.00 92.19 90 HIS A CA 1
ATOM 693 C C . HIS A 1 90 ? 7.117 6.210 -12.354 1.00 92.19 90 HIS A C 1
ATOM 695 O O . HIS A 1 90 ? 6.821 6.595 -11.225 1.00 92.19 90 HIS A O 1
ATOM 701 N N . PHE A 1 91 ? 6.214 5.744 -13.216 1.00 93.06 91 PHE A N 1
ATOM 702 C CA . PHE A 1 91 ? 4.787 5.672 -12.916 1.00 93.06 91 PHE A CA 1
ATOM 703 C C . PHE A 1 91 ? 4.482 4.701 -11.765 1.00 93.06 91 PHE A C 1
ATOM 705 O O . PHE A 1 91 ? 3.745 5.057 -10.844 1.00 93.06 91 PHE A O 1
ATOM 712 N N . ILE A 1 92 ? 5.113 3.519 -11.747 1.00 96.00 92 ILE A N 1
ATOM 713 C CA . ILE A 1 92 ? 5.020 2.586 -10.612 1.00 96.00 92 ILE A CA 1
ATOM 714 C C . ILE A 1 92 ? 5.547 3.243 -9.331 1.00 96.00 92 ILE A C 1
ATOM 716 O O . ILE A 1 92 ? 4.857 3.240 -8.314 1.00 96.00 92 ILE A O 1
ATOM 720 N N . PHE A 1 93 ? 6.733 3.861 -9.384 1.00 96.75 93 PHE A N 1
ATOM 721 C CA . PHE A 1 93 ? 7.334 4.525 -8.225 1.00 96.75 93 PHE A CA 1
ATOM 722 C C . PHE A 1 93 ? 6.440 5.633 -7.651 1.00 96.75 93 PHE A C 1
ATOM 724 O O . PHE A 1 93 ? 6.241 5.687 -6.439 1.00 96.75 93 PHE A O 1
ATOM 731 N N . GLN A 1 94 ? 5.877 6.495 -8.504 1.00 96.00 94 GLN A N 1
ATOM 732 C CA . GLN A 1 94 ? 4.955 7.547 -8.069 1.00 96.00 94 GLN A CA 1
ATOM 733 C C . GLN A 1 94 ? 3.697 6.971 -7.427 1.00 96.00 94 GLN A C 1
ATOM 735 O O . GLN A 1 94 ? 3.273 7.467 -6.387 1.00 96.00 94 GLN A O 1
ATOM 740 N N . THR A 1 95 ? 3.140 5.906 -8.007 1.00 96.62 95 THR A N 1
ATOM 741 C CA . THR A 1 95 ? 1.956 5.245 -7.452 1.00 96.62 95 THR A CA 1
ATOM 742 C C . THR A 1 95 ? 2.260 4.716 -6.052 1.00 96.62 95 THR A C 1
ATOM 744 O O . THR A 1 95 ? 1.547 5.054 -5.116 1.00 96.62 95 THR A O 1
ATOM 747 N N . ILE A 1 96 ? 3.369 3.991 -5.865 1.00 97.75 96 ILE A N 1
ATOM 748 C CA . ILE A 1 96 ? 3.810 3.519 -4.539 1.00 97.75 96 ILE A CA 1
ATOM 749 C C . ILE A 1 96 ? 3.999 4.699 -3.573 1.00 97.75 96 ILE A C 1
ATOM 751 O O . ILE A 1 96 ? 3.514 4.659 -2.445 1.00 97.75 96 ILE A O 1
ATOM 755 N N . ALA A 1 97 ? 4.651 5.782 -4.003 1.00 96.75 97 ALA A N 1
ATOM 756 C CA . ALA A 1 97 ? 4.867 6.957 -3.159 1.00 96.75 97 ALA A CA 1
ATOM 757 C C . ALA A 1 97 ? 3.551 7.590 -2.665 1.00 96.75 97 ALA A C 1
ATOM 759 O O . ALA A 1 97 ? 3.485 8.039 -1.520 1.00 96.75 97 ALA A O 1
ATOM 760 N N . SER A 1 98 ? 2.493 7.592 -3.483 1.00 95.38 98 SER A N 1
ATOM 761 C CA . SER A 1 98 ? 1.173 8.089 -3.079 1.00 95.38 98 SER A CA 1
ATOM 762 C C . SER A 1 98 ? 0.556 7.273 -1.938 1.00 95.38 98 SER A C 1
ATOM 764 O O . SER A 1 98 ? 0.030 7.869 -1.001 1.00 95.38 98 SER A O 1
ATOM 766 N N . TYR A 1 99 ? 0.676 5.942 -1.948 1.00 95.44 99 TYR A N 1
ATOM 767 C CA . TYR A 1 99 ? 0.177 5.105 -0.843 1.00 95.44 99 TYR A CA 1
ATOM 768 C C . TYR A 1 99 ? 1.019 5.249 0.424 1.00 95.44 99 TYR A C 1
ATOM 770 O O . TYR A 1 99 ? 0.473 5.247 1.525 1.00 95.44 99 TYR A O 1
ATOM 778 N N . LEU A 1 100 ? 2.333 5.459 0.295 1.00 95.12 100 LEU A N 1
ATOM 779 C CA . LEU A 1 100 ? 3.175 5.743 1.458 1.00 95.12 100 LEU A CA 1
ATOM 780 C C . LEU A 1 100 ? 2.713 7.012 2.194 1.00 95.12 100 LEU A C 1
ATOM 782 O O . LEU A 1 100 ? 2.740 7.062 3.424 1.00 95.12 100 LEU A O 1
ATOM 786 N N . LEU A 1 101 ? 2.280 8.043 1.460 1.00 91.38 101 LEU A N 1
ATOM 787 C CA . LEU A 1 101 ? 1.738 9.259 2.072 1.00 91.38 101 LEU A CA 1
ATOM 788 C C . LEU A 1 101 ? 0.470 8.971 2.880 1.00 91.38 101 LEU A C 1
ATOM 790 O O . LEU A 1 101 ? 0.342 9.508 3.978 1.00 91.38 101 LEU A O 1
ATOM 794 N N . LEU A 1 102 ? -0.415 8.102 2.383 1.00 90.12 102 LEU A N 1
ATOM 795 C CA . LEU A 1 102 ? -1.614 7.682 3.114 1.00 90.12 102 LEU A CA 1
ATOM 796 C C . LEU A 1 102 ? -1.234 6.998 4.431 1.00 90.12 102 LEU A C 1
ATOM 798 O O . LEU A 1 102 ? -1.650 7.451 5.495 1.00 90.12 102 LEU A O 1
ATOM 802 N N . PHE A 1 103 ? -0.353 5.995 4.384 1.00 89.62 103 PHE A N 1
ATOM 803 C CA . PHE A 1 103 ? 0.144 5.333 5.594 1.00 89.62 103 PHE A CA 1
ATOM 804 C C . PHE A 1 103 ? 0.772 6.318 6.593 1.00 89.62 103 PHE A C 1
ATOM 806 O O . PHE A 1 103 ? 0.495 6.247 7.789 1.00 89.62 103 PHE A O 1
ATOM 813 N N . ASN A 1 104 ? 1.578 7.275 6.123 1.00 86.25 104 ASN A N 1
ATOM 814 C CA . ASN A 1 104 ? 2.249 8.250 6.989 1.00 86.25 104 ASN A CA 1
ATOM 815 C C . ASN A 1 104 ? 1.296 9.231 7.684 1.00 86.25 104 ASN A C 1
ATOM 817 O O . ASN A 1 104 ? 1.609 9.695 8.783 1.00 86.25 104 ASN A O 1
ATOM 821 N N . VAL A 1 105 ? 0.162 9.571 7.065 1.00 81.19 105 VAL A N 1
ATOM 822 C CA . VAL A 1 105 ? -0.853 10.434 7.692 1.00 81.19 105 VAL A CA 1
ATOM 823 C C . VAL A 1 105 ? -1.440 9.748 8.924 1.00 81.19 105 VAL A C 1
ATOM 825 O O . VAL A 1 105 ? -1.553 10.371 9.979 1.00 81.19 105 VAL A O 1
ATOM 828 N N . SER A 1 106 ? -1.725 8.453 8.820 1.00 76.19 106 SER A N 1
ATOM 829 C CA . SER A 1 106 ? -2.383 7.688 9.884 1.00 76.19 106 SER A CA 1
ATOM 830 C C . SER A 1 106 ? -1.422 7.062 10.891 1.00 76.19 106 SER A C 1
ATOM 832 O O . SER A 1 106 ? -1.835 6.704 11.988 1.00 76.19 106 SER A O 1
ATOM 834 N N . ALA A 1 107 ? -0.127 6.986 10.573 1.00 76.75 107 ALA A N 1
ATOM 835 C CA . ALA A 1 107 ? 0.891 6.420 11.459 1.00 76.75 107 ALA A CA 1
ATOM 836 C C . ALA A 1 107 ? 1.107 7.207 12.764 1.00 76.75 107 ALA A C 1
ATOM 838 O O . ALA A 1 107 ? 1.636 6.655 13.727 1.00 76.75 107 ALA A O 1
ATOM 839 N N . LYS A 1 108 ? 0.749 8.499 12.799 1.00 76.00 108 LYS A N 1
ATOM 840 C CA . LYS A 1 108 ? 0.933 9.347 13.991 1.00 76.00 108 LYS A CA 1
ATOM 841 C C . LYS A 1 108 ? -0.128 9.106 15.056 1.00 76.00 108 LYS A C 1
ATOM 843 O O . LYS A 1 108 ? 0.200 9.100 16.236 1.00 76.00 108 LYS A O 1
ATOM 848 N N . ASP A 1 109 ? -1.373 8.956 14.623 1.00 80.44 109 ASP A N 1
ATOM 849 C CA . ASP A 1 109 ? -2.520 8.703 15.484 1.00 80.44 109 ASP A CA 1
ATOM 850 C C . ASP A 1 109 ? -3.637 8.084 14.637 1.00 80.44 109 ASP A C 1
ATOM 852 O O . ASP A 1 109 ? -4.391 8.783 13.959 1.00 80.44 109 ASP A O 1
ATOM 856 N N . ILE A 1 110 ? -3.717 6.755 14.645 1.00 82.50 110 ILE A N 1
ATOM 857 C CA . ILE A 1 110 ? -4.696 6.010 13.845 1.00 82.50 110 ILE A CA 1
ATOM 858 C C . ILE A 1 110 ? -6.134 6.186 14.359 1.00 82.50 110 ILE A C 1
ATOM 860 O O . ILE A 1 110 ? -7.086 5.980 13.607 1.00 82.50 110 ILE A O 1
ATOM 864 N N . TYR A 1 111 ? -6.294 6.612 15.614 1.00 80.44 111 TYR A N 1
ATOM 865 C CA . TYR A 1 111 ? -7.590 6.859 16.243 1.00 80.44 111 TYR A CA 1
ATOM 866 C C . TYR A 1 111 ? -8.114 8.262 15.921 1.00 80.44 111 TYR A C 1
ATOM 868 O O . TYR A 1 111 ? -9.315 8.441 15.743 1.00 80.44 111 TYR A O 1
ATOM 876 N N . ALA A 1 112 ? -7.226 9.253 15.793 1.00 80.06 112 ALA A N 1
ATOM 877 C CA . ALA A 1 112 ? -7.591 10.600 15.345 1.00 80.06 112 ALA A CA 1
ATOM 878 C C . ALA A 1 112 ? -7.626 10.745 13.812 1.00 80.06 112 ALA A C 1
ATOM 880 O O . ALA A 1 112 ? -8.346 11.595 13.279 1.00 80.06 112 ALA A O 1
ATOM 881 N N . HIS A 1 113 ? -6.837 9.945 13.090 1.00 80.94 113 HIS A N 1
ATOM 882 C CA . HIS A 1 113 ? -6.667 10.014 11.636 1.00 80.94 113 HIS A CA 1
ATOM 883 C C . HIS A 1 113 ? -6.795 8.631 10.998 1.00 80.94 113 HIS A C 1
ATOM 885 O O . HIS A 1 113 ? -5.870 8.122 10.361 1.00 80.94 113 HIS A O 1
ATOM 891 N N . THR A 1 114 ? -7.955 8.009 11.176 1.00 78.88 114 THR A N 1
ATOM 892 C CA . THR A 1 114 ? -8.237 6.668 10.663 1.00 78.88 114 THR A CA 1
ATOM 893 C C . THR A 1 114 ? -8.230 6.649 9.133 1.00 78.88 114 THR A C 1
ATOM 895 O O . THR A 1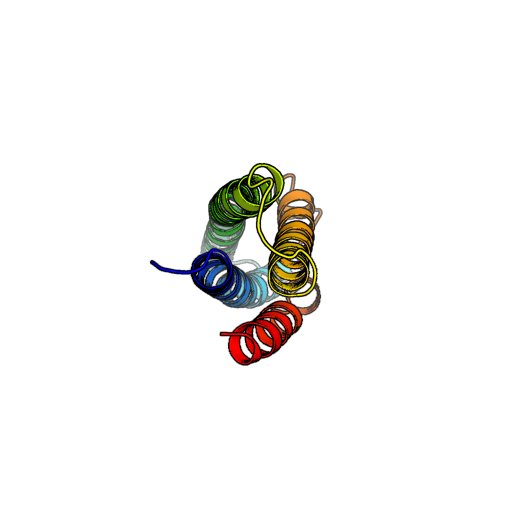 114 ? -8.946 7.421 8.493 1.00 78.88 114 THR A O 1
ATOM 898 N N . LEU A 1 115 ? -7.429 5.758 8.536 1.00 83.12 115 LEU A N 1
ATOM 899 C CA . LEU A 1 115 ? -7.555 5.440 7.110 1.00 83.12 115 LEU A CA 1
ATOM 900 C C . LEU A 1 115 ? -8.940 4.853 6.856 1.00 83.12 115 LEU A C 1
ATOM 902 O O . LEU A 1 115 ? -9.452 4.086 7.668 1.00 83.12 115 LEU A O 1
ATOM 906 N N . THR A 1 116 ? -9.533 5.155 5.710 1.00 85.88 116 THR A N 1
ATOM 907 C CA . THR A 1 116 ? -10.714 4.421 5.259 1.00 85.88 116 THR A CA 1
ATOM 908 C C . THR A 1 116 ? -10.341 3.392 4.210 1.00 85.88 116 THR A C 1
ATOM 910 O O . THR A 1 116 ? -9.324 3.524 3.525 1.00 85.88 116 THR A O 1
ATOM 913 N N . VAL A 1 117 ? -11.181 2.367 4.071 1.00 87.88 117 VAL A N 1
ATOM 914 C CA . VAL A 1 117 ? -11.056 1.377 2.994 1.00 87.88 117 VAL A CA 1
ATOM 915 C C . VAL A 1 117 ? -11.040 2.076 1.632 1.00 87.88 117 VAL A C 1
ATOM 917 O O . VAL A 1 117 ? -10.192 1.774 0.801 1.00 87.88 117 VAL A O 1
ATOM 920 N N . ASP A 1 118 ? -11.885 3.095 1.443 1.00 87.25 118 ASP A N 1
ATOM 921 C CA . ASP A 1 118 ? -11.926 3.889 0.209 1.00 87.25 118 ASP A CA 1
ATOM 922 C C . ASP A 1 118 ? -10.613 4.636 -0.072 1.00 87.25 118 ASP A C 1
ATOM 924 O O . ASP A 1 118 ? -10.212 4.773 -1.227 1.00 87.25 118 ASP A O 1
ATOM 928 N N . MET A 1 119 ? -9.923 5.115 0.971 1.00 88.56 119 MET A N 1
ATOM 929 C CA . MET A 1 119 ? -8.608 5.752 0.824 1.00 88.56 119 MET A CA 1
ATOM 930 C C . MET A 1 119 ? -7.525 4.738 0.448 1.00 88.56 119 MET A C 1
ATOM 932 O O . MET A 1 119 ? -6.585 5.096 -0.255 1.00 88.56 119 MET A O 1
ATOM 936 N N . MET A 1 120 ? -7.660 3.490 0.896 1.00 92.06 120 MET A N 1
ATOM 937 C CA . MET A 1 120 ? -6.702 2.406 0.672 1.00 92.06 120 MET A CA 1
ATOM 938 C C . MET A 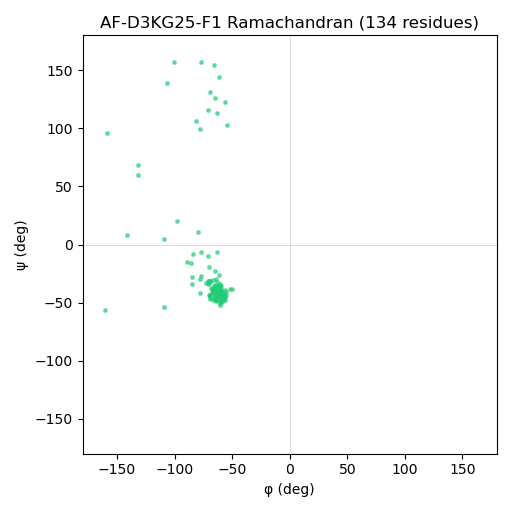1 120 ? -7.092 1.480 -0.487 1.00 92.06 120 MET A C 1
ATOM 940 O O . MET A 1 120 ? -6.574 0.377 -0.592 1.00 92.06 120 MET A O 1
ATOM 944 N N . ASP A 1 121 ? -7.953 1.919 -1.402 1.00 91.25 121 ASP A N 1
ATOM 945 C CA . ASP A 1 121 ? -8.329 1.144 -2.584 1.00 91.25 121 ASP A CA 1
ATOM 946 C C . ASP A 1 121 ? -7.100 0.742 -3.417 1.00 91.25 121 ASP A C 1
ATOM 948 O O . ASP A 1 121 ? -6.367 1.607 -3.885 1.00 91.25 121 ASP A O 1
ATOM 952 N N . SER A 1 122 ? -6.878 -0.554 -3.650 1.00 94.12 122 SER A N 1
ATOM 953 C CA . SER A 1 122 ? -5.725 -1.068 -4.405 1.00 94.12 122 SER A CA 1
ATOM 954 C C . SER A 1 122 ? -5.907 -1.064 -5.928 1.00 94.12 122 SER A C 1
ATOM 956 O O . SER A 1 122 ? -4.938 -1.294 -6.661 1.00 94.12 122 SER A O 1
ATOM 958 N N . ARG A 1 123 ? -7.108 -0.775 -6.459 1.00 95.19 123 ARG A N 1
ATOM 959 C CA . ARG A 1 123 ? -7.384 -0.773 -7.916 1.00 95.19 123 ARG A CA 1
ATOM 960 C C . ARG A 1 123 ? -6.395 0.069 -8.744 1.00 95.19 123 ARG A C 1
ATOM 962 O O . ARG A 1 123 ? -6.031 -0.383 -9.839 1.00 95.19 123 ARG A O 1
ATOM 969 N N . PRO A 1 124 ? -5.919 1.247 -8.288 1.00 95.56 124 PRO A N 1
ATOM 970 C CA . PRO A 1 124 ? -4.866 1.987 -8.981 1.00 95.56 124 PRO A CA 1
ATOM 971 C C . PRO A 1 124 ? -3.563 1.190 -9.139 1.00 95.56 124 PRO A C 1
ATOM 973 O O . PRO A 1 124 ? -3.022 1.138 -10.244 1.00 95.56 124 PRO A O 1
ATOM 976 N N . LEU A 1 125 ? -3.093 0.507 -8.087 1.00 96.50 125 LEU A N 1
ATOM 977 C CA . LEU A 1 125 ? -1.882 -0.326 -8.132 1.00 96.50 125 LEU A CA 1
ATOM 978 C C . LEU A 1 125 ? -2.041 -1.480 -9.131 1.00 96.50 125 LEU A C 1
ATOM 980 O O . LEU A 1 125 ? -1.172 -1.692 -9.980 1.00 96.50 125 LEU A O 1
ATOM 984 N N . TRP A 1 126 ? -3.188 -2.164 -9.106 1.00 96.75 126 TRP A N 1
ATOM 985 C CA . TRP A 1 126 ? -3.525 -3.217 -10.071 1.00 96.75 126 TRP A CA 1
ATOM 986 C C . TRP A 1 126 ? -3.562 -2.709 -11.518 1.00 96.75 126 TRP A C 1
ATOM 988 O O . TRP A 1 126 ? -3.073 -3.373 -12.438 1.00 96.75 126 TRP A O 1
ATOM 998 N N . SER A 1 127 ? -4.108 -1.512 -11.734 1.00 96.38 127 SER A N 1
ATOM 999 C CA . SER A 1 127 ? -4.171 -0.885 -13.058 1.00 96.38 127 SER A CA 1
ATOM 1000 C C . SER A 1 127 ? -2.773 -0.563 -13.587 1.00 96.38 127 SER A C 1
ATOM 1002 O O . SER A 1 127 ? -2.452 -0.883 -14.735 1.00 96.38 127 SER A O 1
ATOM 1004 N N . VAL A 1 128 ? -1.910 0.001 -12.737 1.00 95.94 128 VAL A N 1
ATOM 1005 C CA . VAL A 1 128 ? -0.504 0.272 -13.065 1.00 95.94 128 VAL A CA 1
ATOM 1006 C C . VAL A 1 128 ? 0.247 -1.025 -13.376 1.00 95.94 128 VAL A C 1
ATOM 1008 O O . VAL A 1 128 ? 0.964 -1.080 -14.378 1.00 95.94 128 VAL A O 1
ATOM 1011 N N . LYS A 1 129 ? 0.027 -2.091 -12.595 1.00 95.44 129 LYS A N 1
ATOM 1012 C CA . LYS A 1 129 ? 0.603 -3.422 -12.850 1.00 95.44 129 LYS A CA 1
ATOM 1013 C C . LYS A 1 129 ? 0.207 -3.945 -14.227 1.00 95.44 129 LYS A C 1
ATOM 1015 O O . LYS A 1 129 ? 1.069 -4.369 -14.992 1.00 95.44 129 LYS A O 1
ATOM 1020 N N . SER A 1 130 ? -1.077 -3.873 -14.581 1.00 95.75 130 SER A N 1
ATOM 1021 C CA . SER A 1 130 ? -1.570 -4.317 -15.893 1.00 95.75 130 SER A CA 1
ATOM 1022 C C . SER A 1 130 ? -0.903 -3.569 -17.051 1.00 95.75 130 SER A C 1
ATOM 1024 O O . SER A 1 130 ? -0.555 -4.177 -18.064 1.00 95.75 130 SER A O 1
ATOM 1026 N N . ILE A 1 131 ? -0.690 -2.258 -16.903 1.00 93.19 131 ILE A N 1
ATOM 1027 C CA . ILE A 1 131 ? 0.017 -1.444 -17.900 1.00 93.19 131 ILE A CA 1
ATOM 1028 C C . ILE A 1 131 ? 1.482 -1.879 -18.001 1.00 93.19 131 ILE A C 1
ATOM 1030 O O . ILE A 1 131 ? 1.965 -2.109 -19.105 1.00 93.19 131 ILE A O 1
ATOM 1034 N N . ALA A 1 132 ? 2.172 -2.031 -16.869 1.00 90.50 132 ALA A N 1
ATOM 1035 C CA . ALA A 1 132 ? 3.577 -2.430 -16.828 1.00 90.50 132 ALA A CA 1
ATOM 1036 C C . ALA A 1 132 ? 3.816 -3.821 -17.438 1.00 90.50 132 ALA A C 1
ATOM 1038 O O . ALA A 1 132 ? 4.765 -4.003 -18.197 1.00 90.50 132 ALA A O 1
ATOM 1039 N N . LEU A 1 133 ? 2.928 -4.784 -17.165 1.00 91.44 133 LEU A N 1
ATOM 1040 C CA . LEU A 1 133 ? 3.007 -6.144 -17.709 1.00 91.44 133 LEU A CA 1
ATOM 1041 C C . LEU A 1 133 ? 2.853 -6.193 -19.234 1.00 91.44 133 LEU A C 1
ATOM 1043 O O . LEU A 1 133 ? 3.439 -7.064 -19.864 1.00 91.44 133 LEU A O 1
ATOM 1047 N N . LYS A 1 134 ? 2.114 -5.259 -19.847 1.00 89.38 134 LYS A N 1
ATOM 1048 C CA . LYS A 1 134 ? 2.011 -5.150 -21.317 1.00 89.38 134 LYS A CA 1
ATOM 1049 C C . LYS A 1 134 ? 3.302 -4.653 -21.976 1.00 89.38 134 LYS A C 1
ATOM 1051 O O . LYS A 1 134 ? 3.394 -4.650 -23.200 1.00 89.38 134 LYS A O 1
ATOM 1056 N N . CYS A 1 135 ? 4.259 -4.187 -21.179 1.00 82.44 135 CYS A N 1
ATOM 1057 C CA . CYS A 1 135 ? 5.533 -3.638 -21.628 1.00 82.44 135 CYS A CA 1
ATOM 1058 C C . CYS A 1 135 ? 6.727 -4.554 -21.309 1.00 82.44 135 CYS A C 1
ATOM 1060 O O . CYS A 1 135 ? 7.866 -4.149 -21.544 1.00 82.44 135 CYS A O 1
ATOM 1062 N N . LEU A 1 136 ? 6.468 -5.754 -20.770 1.00 82.38 136 LEU A N 1
ATOM 1063 C CA . LEU A 1 136 ? 7.440 -6.822 -20.506 1.00 82.38 136 LEU A CA 1
ATOM 1064 C C . LEU A 1 136 ? 7.330 -7.947 -21.538 1.00 82.38 136 LEU A C 1
ATOM 1066 O O . LEU A 1 136 ? 8.371 -8.614 -21.738 1.00 82.38 136 LEU A O 1
#

pLDDT: mean 87.27, std 11.63, range [46.56, 98.12]

Radius of gyration: 17.54 Å; Cα contacts (8 Å, |Δi|>4): 120; chains: 1; bounding box: 45×21×52 Å